Protein AF-A0A6B3G4Y6-F1 (afdb_monomer_lite)

Structure (mmCIF, N/CA/C/O backbone):
data_AF-A0A6B3G4Y6-F1
#
_entry.id   AF-A0A6B3G4Y6-F1
#
loop_
_atom_site.group_PDB
_atom_site.id
_atom_site.type_symbol
_atom_site.label_atom_id
_atom_site.label_alt_id
_atom_site.label_comp_id
_atom_site.label_asym_id
_atom_site.label_entity_id
_atom_site.label_seq_id
_atom_site.pdbx_PDB_ins_code
_atom_site.Cartn_x
_atom_site.Cartn_y
_atom_site.Cartn_z
_atom_site.occupancy
_atom_site.B_iso_or_equiv
_atom_site.auth_seq_id
_atom_site.auth_comp_id
_atom_site.auth_asym_id
_atom_site.auth_atom_id
_atom_site.pdbx_PDB_model_num
ATOM 1 N N . LEU A 1 1 ? -12.447 12.272 0.722 1.00 75.44 1 LEU A N 1
ATOM 2 C CA . LEU A 1 1 ? -11.087 12.843 0.602 1.00 75.44 1 LEU A CA 1
ATOM 3 C C . LEU A 1 1 ? -10.198 11.791 -0.046 1.00 75.44 1 LEU A C 1
ATOM 5 O O . LEU A 1 1 ? -10.237 10.657 0.412 1.00 75.44 1 LEU A O 1
ATOM 9 N N . LEU A 1 2 ? -9.455 12.135 -1.100 1.00 83.19 2 LEU A N 1
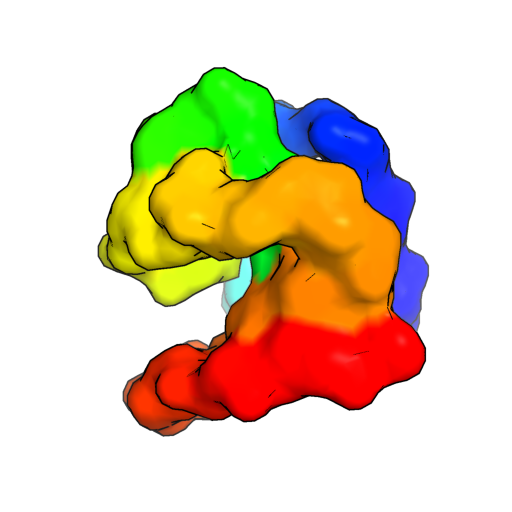ATOM 10 C CA . LEU A 1 2 ? -8.456 11.251 -1.707 1.00 83.19 2 LEU A CA 1
ATOM 11 C C . LEU A 1 2 ? -7.078 11.879 -1.490 1.00 83.19 2 LEU A C 1
ATOM 13 O O . LEU A 1 2 ? -6.860 13.020 -1.892 1.00 83.19 2 LEU A O 1
ATOM 17 N N . LEU A 1 3 ? -6.172 11.147 -0.846 1.00 84.81 3 LEU A N 1
ATOM 18 C CA . LEU A 1 3 ? -4.782 11.553 -0.668 1.00 84.81 3 LEU A CA 1
ATOM 19 C C . LEU A 1 3 ? -3.909 10.694 -1.578 1.00 84.81 3 LEU A C 1
ATOM 21 O O . LEU A 1 3 ? -3.967 9.469 -1.516 1.00 84.81 3 LEU A O 1
ATOM 25 N N . ALA A 1 4 ? -3.108 11.343 -2.415 1.00 85.69 4 ALA A N 1
ATOM 26 C CA . ALA A 1 4 ? -2.154 10.687 -3.295 1.00 85.69 4 ALA A CA 1
ATOM 27 C C . ALA A 1 4 ? -0.765 11.270 -3.041 1.00 85.69 4 ALA A C 1
ATOM 29 O O . ALA A 1 4 ? -0.594 12.487 -2.987 1.00 85.69 4 ALA A O 1
ATOM 30 N N . SER A 1 5 ? 0.224 10.397 -2.885 1.00 85.62 5 SER A N 1
ATOM 31 C CA . SER A 1 5 ? 1.624 10.785 -2.771 1.00 85.62 5 SER A CA 1
ATOM 32 C C . SER A 1 5 ? 2.505 9.740 -3.437 1.00 85.62 5 SER A C 1
ATOM 34 O O . SER A 1 5 ? 2.203 8.551 -3.390 1.00 85.62 5 SER A O 1
ATOM 36 N N . GLN A 1 6 ? 3.605 10.184 -4.044 1.00 83.50 6 GLN A N 1
ATOM 37 C CA . GLN A 1 6 ? 4.624 9.291 -4.606 1.00 83.50 6 GLN A CA 1
ATOM 38 C C . GLN A 1 6 ? 5.516 8.689 -3.520 1.00 83.50 6 GLN A C 1
ATOM 40 O O . GLN A 1 6 ? 6.042 7.593 -3.684 1.00 83.50 6 GLN A O 1
ATOM 45 N N . ARG A 1 7 ? 5.705 9.425 -2.420 1.00 78.75 7 ARG A N 1
ATOM 46 C CA . ARG A 1 7 ? 6.481 8.991 -1.262 1.00 78.75 7 ARG A CA 1
ATOM 47 C C . ARG A 1 7 ? 5.697 9.269 -0.004 1.00 78.75 7 ARG A C 1
ATOM 49 O O . ARG A 1 7 ? 5.099 10.333 0.157 1.00 78.75 7 ARG A O 1
ATOM 56 N N . LEU A 1 8 ? 5.681 8.286 0.867 1.00 73.50 8 LEU A N 1
ATOM 57 C CA . LEU A 1 8 ? 4.851 8.304 2.043 1.00 73.50 8 LEU A CA 1
ATOM 58 C C . LEU A 1 8 ? 5.743 8.484 3.265 1.00 73.50 8 LEU A C 1
ATOM 60 O O . LEU A 1 8 ? 6.718 7.757 3.426 1.00 73.50 8 LEU A O 1
ATOM 64 N N . ASP A 1 9 ? 5.413 9.455 4.106 1.00 80.12 9 ASP A N 1
ATOM 65 C CA . ASP A 1 9 ? 6.031 9.586 5.420 1.00 80.12 9 ASP A CA 1
ATOM 66 C C . ASP A 1 9 ? 5.190 8.774 6.413 1.00 80.12 9 ASP A C 1
ATOM 68 O O . ASP A 1 9 ? 4.006 9.076 6.613 1.00 80.12 9 ASP A O 1
ATOM 72 N N . GLU A 1 10 ? 5.777 7.720 6.987 1.00 75.06 10 GLU A N 1
ATOM 73 C CA . GLU A 1 10 ? 5.099 6.804 7.916 1.00 75.06 10 GLU A CA 1
ATOM 74 C C . GLU A 1 10 ? 4.427 7.559 9.071 1.00 75.06 10 GLU A C 1
ATOM 76 O O . GLU A 1 10 ? 3.284 7.252 9.423 1.00 75.06 10 GLU A O 1
ATOM 81 N N . GLY A 1 11 ? 5.075 8.607 9.597 1.00 79.31 11 GLY A N 1
ATOM 82 C CA . GLY A 1 11 ? 4.551 9.383 10.721 1.00 79.31 11 GLY A CA 1
ATOM 83 C C . GLY A 1 11 ? 3.253 10.119 10.384 1.00 79.31 11 GLY A C 1
ATOM 84 O O . GLY A 1 11 ? 2.320 10.146 11.186 1.00 79.31 11 GLY A O 1
ATOM 85 N N . ARG A 1 12 ? 3.143 10.666 9.166 1.00 79.12 12 ARG A N 1
ATOM 86 C CA . ARG A 1 12 ? 1.925 11.365 8.715 1.00 79.12 12 ARG A CA 1
ATOM 87 C C . ARG A 1 12 ? 0.780 10.402 8.434 1.00 79.12 12 ARG A C 1
ATOM 89 O O . ARG A 1 12 ? -0.380 10.735 8.660 1.00 79.12 12 ARG A O 1
ATOM 96 N N . MET A 1 13 ? 1.094 9.214 7.934 1.00 78.56 13 MET A N 1
ATOM 97 C CA . MET A 1 13 ? 0.081 8.222 7.585 1.00 78.56 13 MET A CA 1
ATOM 98 C C . MET A 1 13 ? -0.547 7.549 8.782 1.00 78.56 13 MET A C 1
ATOM 100 O O . MET A 1 13 ? -1.753 7.315 8.760 1.00 78.56 13 MET A O 1
ATOM 104 N N . HIS A 1 14 ? 0.228 7.307 9.835 1.00 82.44 14 HIS A N 1
ATOM 105 C CA . HIS A 1 14 ? -0.317 6.759 11.068 1.00 82.44 14 HIS A CA 1
ATOM 106 C C . HIS A 1 14 ? -1.410 7.662 11.664 1.00 82.44 14 HIS A C 1
ATOM 108 O O . HIS A 1 14 ? -2.432 7.186 12.147 1.00 82.44 14 HIS A O 1
ATOM 114 N N . GLN A 1 15 ? -1.254 8.982 11.544 1.00 83.69 15 GLN A N 1
ATOM 115 C CA . GLN A 1 15 ? -2.231 9.948 12.051 1.00 83.69 15 GLN A CA 1
ATOM 116 C C . GLN A 1 15 ? -3.523 10.013 11.216 1.00 83.69 15 GLN A C 1
ATOM 118 O O . GLN A 1 15 ? -4.570 10.432 11.710 1.00 83.69 15 GLN A O 1
ATOM 123 N N . LEU A 1 16 ? -3.460 9.589 9.951 1.00 81.94 16 LEU A N 1
ATOM 124 C CA . LEU A 1 16 ? -4.583 9.595 9.010 1.00 81.94 16 LEU A CA 1
ATOM 125 C C . LEU A 1 16 ? -5.258 8.224 8.881 1.00 81.94 16 LEU A C 1
ATOM 127 O O . LEU A 1 16 ? -6.395 8.151 8.426 1.00 81.94 16 LEU A O 1
ATOM 131 N N . GLU A 1 17 ? -4.588 7.154 9.305 1.00 80.06 17 GLU A N 1
ATOM 132 C CA . GLU A 1 17 ? -5.025 5.762 9.187 1.00 80.06 17 GLU A CA 1
ATOM 133 C C . GLU A 1 17 ? -6.459 5.520 9.669 1.00 80.06 17 GLU A C 1
ATOM 135 O O . GLU A 1 17 ? -7.233 4.875 8.964 1.00 80.06 17 GLU A O 1
ATOM 140 N N . SER A 1 18 ? -6.842 6.075 10.82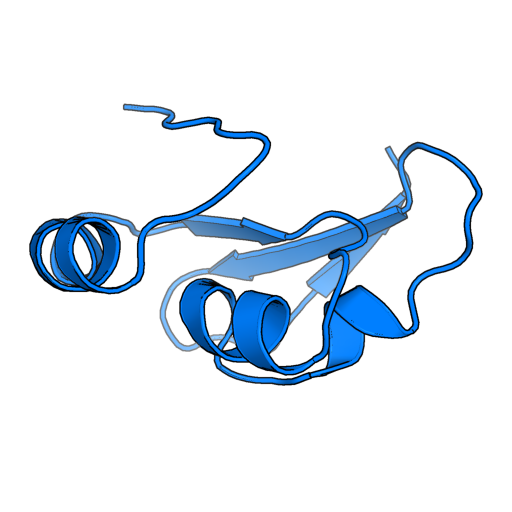1 1.00 84.06 18 SER A N 1
ATOM 141 C CA . SER A 1 18 ? -8.180 5.881 11.398 1.00 84.06 18 SER A CA 1
ATOM 142 C C . SER A 1 18 ? -9.313 6.499 10.572 1.00 84.06 18 SER A C 1
ATOM 144 O O . SER A 1 18 ? -10.472 6.130 10.751 1.00 84.06 18 SER A O 1
ATOM 146 N N . HIS A 1 19 ? -8.994 7.414 9.655 1.00 84.31 19 HIS A N 1
ATOM 147 C CA . HIS A 1 19 ? -9.963 8.137 8.831 1.00 84.31 19 HIS A CA 1
ATOM 148 C C . HIS A 1 19 ? -10.000 7.642 7.376 1.00 84.31 19 HIS A C 1
ATOM 150 O O . HIS A 1 19 ? -10.791 8.143 6.574 1.00 84.31 19 HIS A O 1
ATOM 156 N N . LEU A 1 20 ? -9.146 6.682 7.005 1.00 85.06 20 LEU A N 1
ATOM 157 C CA . LEU A 1 20 ? -9.036 6.171 5.640 1.00 85.06 20 LEU A CA 1
ATOM 158 C C . LEU A 1 20 ? -9.716 4.803 5.519 1.00 85.06 20 LEU A C 1
ATOM 160 O O . LEU A 1 20 ? -9.163 3.781 5.913 1.00 85.06 20 LEU A O 1
ATOM 164 N N . SER A 1 21 ? -10.906 4.775 4.914 1.00 88.69 21 SER A N 1
ATOM 165 C CA . SER A 1 21 ? -11.646 3.527 4.657 1.00 88.69 21 SER A CA 1
ATOM 166 C C . SER A 1 21 ? -11.042 2.688 3.529 1.00 88.69 21 SER A C 1
ATOM 168 O O . SER A 1 21 ? -11.188 1.468 3.522 1.00 88.69 21 SER A O 1
ATOM 170 N N . TYR A 1 22 ? -10.347 3.336 2.591 1.00 90.38 22 TYR A N 1
ATOM 171 C CA . TYR A 1 22 ? -9.737 2.688 1.436 1.00 90.38 22 TYR A CA 1
ATOM 172 C C . TYR A 1 22 ? -8.289 3.116 1.280 1.00 90.38 22 TYR A C 1
ATOM 174 O O . TYR A 1 22 ? -7.940 4.285 1.467 1.00 90.38 22 TYR A O 1
ATOM 182 N N . ARG A 1 23 ? -7.452 2.161 0.888 1.00 91.25 23 ARG A N 1
ATOM 183 C CA . ARG A 1 23 ? -6.036 2.364 0.598 1.00 91.25 23 ARG A CA 1
ATOM 184 C C . ARG A 1 23 ? -5.709 1.720 -0.734 1.00 91.25 23 ARG A C 1
ATOM 186 O O . ARG A 1 23 ? -6.022 0.553 -0.954 1.00 91.25 23 ARG A O 1
ATOM 193 N N . ILE A 1 24 ? -5.082 2.492 -1.611 1.00 92.19 24 ILE A N 1
ATOM 194 C CA . ILE A 1 24 ? -4.624 2.023 -2.915 1.00 92.19 24 ILE A CA 1
ATOM 195 C C . ILE A 1 24 ? -3.101 2.073 -2.904 1.00 92.19 24 ILE A C 1
ATOM 197 O O . ILE A 1 24 ? -2.517 3.143 -2.744 1.00 92.19 24 ILE A O 1
ATOM 201 N N . GLY A 1 25 ? -2.466 0.913 -3.051 1.00 92.81 25 GLY A N 1
ATOM 202 C CA . GLY A 1 25 ? -1.020 0.787 -3.194 1.00 92.81 25 GLY A CA 1
ATOM 203 C C . GLY A 1 25 ? -0.670 0.397 -4.622 1.00 92.81 25 GLY A C 1
ATOM 204 O O . GLY A 1 25 ? -1.004 -0.701 -5.062 1.00 92.81 25 GLY A O 1
ATOM 205 N N . LEU A 1 26 ? -0.004 1.295 -5.344 1.00 94.00 26 LEU A N 1
ATOM 206 C CA . LEU A 1 26 ? 0.687 0.953 -6.590 1.00 94.00 26 LEU A CA 1
ATOM 207 C C . LEU A 1 26 ? 2.074 0.383 -6.266 1.00 94.00 26 LEU A C 1
ATOM 209 O O . LEU A 1 26 ? 2.441 0.273 -5.096 1.00 94.00 26 LEU A O 1
ATOM 213 N N . ARG A 1 27 ? 2.853 0.037 -7.296 1.00 94.38 27 ARG A N 1
ATOM 214 C CA . ARG A 1 27 ? 4.228 -0.443 -7.115 1.00 94.38 27 ARG A CA 1
ATOM 215 C C . ARG A 1 27 ? 5.044 0.523 -6.244 1.00 94.38 27 ARG A C 1
ATOM 217 O O . ARG A 1 27 ? 5.238 1.676 -6.624 1.00 94.38 27 ARG A O 1
ATOM 224 N N . THR A 1 28 ? 5.524 0.039 -5.100 1.00 92.62 28 THR A N 1
ATOM 225 C CA . THR A 1 28 ? 6.352 0.812 -4.159 1.00 92.62 28 THR A CA 1
ATOM 226 C C . THR A 1 28 ? 7.843 0.654 -4.461 1.00 92.62 28 THR A C 1
ATOM 228 O O . THR A 1 28 ? 8.248 -0.265 -5.178 1.00 92.62 28 THR A O 1
ATOM 231 N N . PHE A 1 29 ? 8.685 1.533 -3.907 1.00 90.69 29 PHE A N 1
ATOM 232 C CA . PHE A 1 29 ? 10.142 1.439 -4.064 1.00 90.69 29 PHE A CA 1
ATOM 233 C C . PHE A 1 29 ? 10.763 0.425 -3.102 1.00 90.69 29 PHE A C 1
ATOM 235 O O . PHE A 1 29 ? 11.851 -0.082 -3.363 1.00 90.69 29 PHE A O 1
ATOM 242 N N . SER A 1 30 ? 10.079 0.118 -1.995 1.00 92.00 30 SER A N 1
ATOM 243 C CA . SER A 1 30 ? 10.515 -0.892 -1.031 1.00 92.00 30 SER A CA 1
ATOM 244 C C . SER A 1 30 ? 9.354 -1.684 -0.426 1.00 92.00 30 SER A C 1
ATOM 246 O O . SER A 1 30 ? 8.199 -1.243 -0.407 1.00 92.00 30 SER A O 1
ATOM 248 N N . ALA A 1 31 ? 9.680 -2.850 0.138 1.00 92.69 31 ALA A N 1
ATOM 249 C CA . ALA A 1 31 ? 8.746 -3.662 0.916 1.00 92.69 31 ALA A CA 1
ATOM 250 C C . ALA A 1 31 ? 8.289 -2.969 2.216 1.00 92.69 31 ALA A C 1
ATOM 252 O O . ALA A 1 31 ? 7.203 -3.263 2.713 1.00 92.69 31 ALA A O 1
ATOM 253 N N . MET A 1 32 ? 9.095 -2.059 2.780 1.00 91.38 32 MET A N 1
ATOM 254 C CA . MET A 1 32 ? 8.715 -1.283 3.969 1.00 91.38 32 MET A CA 1
ATOM 255 C C . MET A 1 32 ? 7.599 -0.287 3.651 1.00 91.38 32 MET A C 1
ATOM 257 O O . MET A 1 32 ? 6.584 -0.285 4.339 1.00 91.38 32 MET A O 1
ATOM 261 N N . GLU A 1 33 ? 7.715 0.458 2.548 1.00 89.69 33 GLU A N 1
ATOM 262 C CA . GLU A 1 33 ? 6.658 1.377 2.098 1.00 89.69 33 GLU A CA 1
ATOM 263 C C . GLU A 1 33 ? 5.329 0.646 1.857 1.00 89.69 33 GLU A C 1
ATOM 265 O O . GLU A 1 33 ? 4.266 1.130 2.249 1.00 89.69 33 GLU A O 1
ATOM 270 N N . SER A 1 34 ? 5.383 -0.555 1.270 1.00 92.00 34 SER A N 1
ATOM 271 C CA . SER A 1 34 ? 4.191 -1.389 1.081 1.00 92.00 34 SER A CA 1
ATOM 272 C C . SER A 1 34 ? 3.549 -1.765 2.420 1.00 92.00 34 SER A C 1
ATOM 274 O O . SER A 1 34 ? 2.329 -1.661 2.566 1.00 92.00 34 SER A O 1
ATOM 276 N N . ARG A 1 35 ? 4.348 -2.132 3.432 1.00 90.94 35 ARG A N 1
ATOM 277 C CA . ARG A 1 35 ? 3.832 -2.426 4.779 1.00 90.94 35 ARG A CA 1
ATOM 278 C C . ARG A 1 35 ? 3.210 -1.197 5.440 1.00 90.94 35 ARG A C 1
ATOM 280 O O . ARG A 1 35 ? 2.149 -1.336 6.036 1.00 90.94 35 ARG A O 1
ATOM 287 N N . GLY A 1 36 ? 3.799 -0.013 5.278 1.00 87.69 36 GLY A N 1
ATOM 288 C CA . GLY A 1 36 ? 3.253 1.231 5.831 1.00 87.69 36 GLY A CA 1
ATOM 289 C C . GLY A 1 36 ? 1.875 1.614 5.267 1.00 87.69 36 GLY A C 1
ATOM 290 O O . GLY A 1 36 ? 1.054 2.191 5.977 1.00 87.69 36 GLY A O 1
ATOM 291 N N . VAL A 1 37 ? 1.581 1.270 4.005 1.00 87.75 37 VAL A N 1
ATOM 292 C CA . VAL A 1 37 ? 0.273 1.556 3.380 1.00 87.75 37 VAL A CA 1
ATOM 293 C C . VAL A 1 37 ? -0.710 0.404 3.552 1.00 87.75 37 VAL A C 1
ATOM 295 O O . VAL A 1 37 ? -1.860 0.620 3.929 1.00 87.75 37 VAL A O 1
ATOM 298 N N . LEU A 1 38 ? -0.287 -0.814 3.215 1.00 89.25 38 LEU A N 1
ATOM 299 C CA . LEU A 1 38 ? -1.165 -1.969 3.037 1.00 89.25 38 LEU A CA 1
ATOM 300 C C . LEU A 1 38 ? -1.076 -2.979 4.190 1.00 89.25 38 LEU A C 1
ATOM 302 O O . LEU A 1 38 ? -1.981 -3.799 4.359 1.00 89.25 38 LEU A O 1
ATOM 306 N N . GLY A 1 39 ? -0.018 -2.926 5.001 1.00 89.00 39 GLY A N 1
ATOM 307 C CA . GLY A 1 39 ? 0.292 -3.910 6.046 1.00 89.00 39 GLY A CA 1
ATOM 308 C C . GLY A 1 39 ? 1.042 -5.151 5.547 1.00 89.00 39 GLY A C 1
ATOM 309 O O . GLY A 1 39 ? 1.452 -5.977 6.355 1.00 89.00 39 GLY A O 1
ATOM 310 N N . VAL A 1 40 ? 1.261 -5.278 4.236 1.00 92.12 40 VAL A N 1
ATOM 311 C CA . VAL A 1 40 ? 1.951 -6.411 3.587 1.00 92.12 40 VAL A CA 1
ATOM 312 C C . VAL A 1 40 ? 3.026 -5.895 2.625 1.00 92.12 40 VAL A C 1
ATOM 314 O O . VAL A 1 40 ? 2.914 -4.756 2.170 1.00 92.12 40 VAL A O 1
ATOM 317 N N . PRO A 1 41 ? 4.077 -6.670 2.304 1.00 95.00 41 PRO A N 1
ATOM 318 C CA . PRO A 1 41 ? 5.144 -6.240 1.392 1.00 95.00 41 PRO A CA 1
ATOM 319 C C . PRO A 1 41 ? 4.781 -6.320 -0.106 1.00 95.00 41 PRO A C 1
ATOM 321 O O . PRO A 1 41 ? 5.551 -5.846 -0.939 1.00 95.00 41 PRO A O 1
ATOM 324 N N . ASP A 1 42 ? 3.625 -6.889 -0.445 1.00 93.38 42 ASP A N 1
ATOM 325 C CA . ASP A 1 42 ? 3.266 -7.366 -1.786 1.00 93.38 42 ASP A CA 1
ATOM 326 C C . ASP A 1 42 ? 3.273 -6.293 -2.887 1.00 93.38 42 ASP A C 1
ATOM 328 O O . ASP A 1 42 ? 3.474 -6.619 -4.059 1.00 93.38 42 ASP A O 1
ATOM 332 N N . ALA A 1 43 ? 3.073 -5.009 -2.560 1.00 93.38 43 ALA A N 1
ATOM 333 C CA . ALA A 1 43 ? 3.085 -3.951 -3.571 1.00 93.38 43 ALA A CA 1
ATOM 334 C C . ALA A 1 43 ? 4.479 -3.712 -4.167 1.00 93.38 43 ALA A C 1
ATOM 336 O O . ALA A 1 43 ? 4.584 -3.252 -5.302 1.00 93.38 43 ALA A O 1
ATOM 337 N N . TYR A 1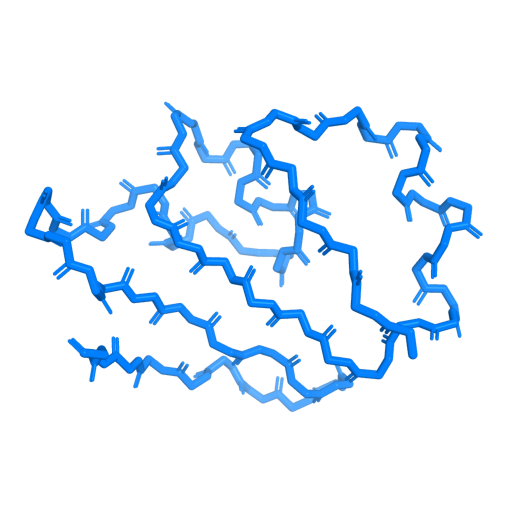 44 ? 5.550 -4.069 -3.456 1.00 93.38 44 TYR A N 1
ATOM 338 C CA . TYR A 1 44 ? 6.913 -3.989 -3.987 1.00 93.38 44 TYR A CA 1
ATOM 339 C C . TYR A 1 44 ? 7.151 -4.996 -5.125 1.00 93.38 44 TYR A C 1
ATOM 341 O O . TYR A 1 44 ? 7.880 -4.715 -6.076 1.00 93.38 44 TYR A O 1
ATOM 349 N N . GLU A 1 45 ? 6.491 -6.152 -5.061 1.00 93.62 45 GLU A N 1
ATOM 350 C CA . GLU A 1 45 ? 6.627 -7.233 -6.044 1.00 93.62 45 GLU A CA 1
ATOM 351 C C . GLU A 1 45 ? 5.736 -7.041 -7.279 1.00 93.62 45 GLU A C 1
ATOM 353 O O . GLU A 1 45 ? 5.781 -7.833 -8.224 1.00 93.62 45 GLU A O 1
ATOM 358 N N . LEU A 1 46 ? 4.923 -5.979 -7.311 1.00 93.75 46 LEU A N 1
ATOM 359 C CA . LEU A 1 46 ? 4.081 -5.686 -8.463 1.00 93.75 46 LEU A CA 1
ATOM 360 C C . LEU A 1 46 ? 4.926 -5.492 -9.735 1.00 93.75 46 LEU A C 1
ATOM 362 O O . LEU A 1 46 ? 6.000 -4.881 -9.689 1.00 93.75 46 LEU A O 1
ATOM 366 N N . PRO A 1 47 ? 4.439 -5.952 -10.905 1.00 93.31 47 PRO A N 1
ATOM 367 C CA . PRO A 1 47 ? 5.102 -5.711 -12.182 1.00 93.31 47 PRO A CA 1
ATOM 368 C C . PRO A 1 47 ? 5.387 -4.224 -12.407 1.00 93.31 47 PRO A C 1
ATOM 370 O O . PRO A 1 47 ? 4.625 -3.365 -11.974 1.00 93.31 47 PRO A O 1
ATOM 373 N N . ALA A 1 48 ? 6.464 -3.910 -13.131 1.00 89.94 48 ALA A N 1
ATOM 374 C CA . ALA A 1 48 ? 6.817 -2.523 -13.458 1.00 89.94 48 ALA A CA 1
ATOM 375 C C . ALA A 1 48 ? 5.831 -1.882 -14.452 1.00 89.94 48 ALA A C 1
ATOM 377 O O . ALA A 1 48 ? 5.910 -0.686 -14.722 1.00 89.94 48 ALA A O 1
ATOM 378 N N . ALA A 1 49 ? 4.911 -2.679 -15.004 1.00 91.31 49 ALA A N 1
ATOM 379 C CA . ALA A 1 49 ? 3.862 -2.194 -15.876 1.00 91.31 49 ALA A CA 1
ATOM 380 C C . ALA A 1 49 ? 2.925 -1.242 -15.106 1.00 91.31 49 ALA A C 1
ATOM 382 O O . ALA A 1 49 ? 2.419 -1.618 -14.038 1.00 91.31 49 ALA A O 1
ATOM 383 N N . PRO A 1 50 ? 2.657 -0.042 -15.651 1.00 91.44 50 PRO A N 1
ATOM 384 C CA . PRO A 1 50 ? 1.748 0.907 -15.027 1.00 91.44 50 PRO A CA 1
ATOM 385 C C . PRO A 1 50 ? 0.346 0.304 -14.877 1.00 91.44 50 PRO A C 1
ATOM 387 O O . PRO A 1 50 ? -0.046 -0.602 -15.616 1.00 91.44 50 PRO A O 1
ATOM 390 N N . GLY A 1 51 ? -0.393 0.801 -13.886 1.00 91.88 51 GLY A N 1
ATOM 391 C CA . GLY A 1 51 ? -1.757 0.362 -13.586 1.00 91.88 51 GLY A CA 1
ATOM 392 C C . GLY A 1 51 ? -1.855 -0.843 -12.648 1.00 91.88 51 GLY A C 1
ATOM 393 O O . GLY A 1 51 ? -2.936 -1.093 -12.129 1.00 91.88 51 GLY A O 1
ATOM 394 N N . SER A 1 52 ? -0.763 -1.563 -12.366 1.00 94.75 52 SER A N 1
ATOM 395 C CA . SER A 1 52 ? -0.775 -2.665 -11.389 1.00 94.75 52 SER A CA 1
ATOM 396 C C . SER A 1 52 ? -0.850 -2.134 -9.953 1.00 94.75 52 SER A C 1
ATOM 398 O O . SER A 1 52 ? -0.029 -1.300 -9.563 1.00 94.75 52 SER A O 1
ATOM 400 N N . GLY A 1 53 ? -1.787 -2.644 -9.152 1.00 95.12 53 GLY A N 1
ATOM 401 C CA . GLY A 1 53 ? -1.970 -2.187 -7.775 1.00 95.12 53 GLY A CA 1
ATOM 402 C C . GLY A 1 53 ? -2.762 -3.141 -6.887 1.00 95.12 53 GLY A C 1
ATOM 403 O O . GLY A 1 53 ? -3.304 -4.152 -7.340 1.00 95.12 53 GLY A O 1
ATOM 404 N N . TYR A 1 54 ? -2.836 -2.781 -5.609 1.00 95.44 54 TYR A N 1
ATOM 405 C CA . TYR A 1 54 ? -3.695 -3.402 -4.610 1.00 95.44 54 TYR A CA 1
ATOM 406 C C . TYR A 1 54 ? -4.649 -2.379 -4.004 1.00 95.44 54 TYR A C 1
ATOM 408 O O . TYR A 1 54 ? -4.260 -1.250 -3.700 1.00 95.44 54 TYR A O 1
ATOM 416 N N . LEU A 1 55 ? -5.891 -2.799 -3.798 1.00 94.25 55 LEU A N 1
ATOM 417 C CA . LEU A 1 55 ? -6.903 -2.086 -3.036 1.00 94.25 55 LEU A CA 1
ATOM 418 C C . LEU A 1 55 ? -7.104 -2.806 -1.701 1.00 94.25 55 LEU A C 1
ATOM 420 O O . LEU A 1 55 ? -7.344 -4.013 -1.671 1.00 94.25 55 LEU A O 1
ATOM 424 N N . LYS A 1 56 ? -7.039 -2.055 -0.606 1.00 92.25 56 LYS A N 1
ATOM 425 C CA . LYS A 1 56 ? -7.416 -2.503 0.734 1.00 92.25 56 LYS A CA 1
ATOM 426 C C . LYS A 1 56 ? -8.618 -1.692 1.206 1.00 92.25 56 LYS A C 1
ATOM 428 O O . LYS A 1 56 ? -8.538 -0.465 1.277 1.00 92.25 56 LYS A O 1
ATOM 433 N N . SER A 1 57 ? -9.711 -2.383 1.510 1.00 91.12 57 SER A N 1
ATOM 434 C CA . SER A 1 57 ? -10.958 -1.819 2.032 1.00 91.12 57 SER A CA 1
ATOM 435 C C . SER A 1 57 ? -11.100 -2.221 3.500 1.00 91.12 57 SER A C 1
ATOM 437 O O . SER A 1 57 ? -11.333 -3.386 3.812 1.00 91.12 57 SER A O 1
ATOM 439 N N . GLY A 1 58 ? -10.870 -1.288 4.425 1.00 84.44 58 GLY A N 1
ATOM 440 C CA . GLY A 1 58 ? -10.899 -1.565 5.865 1.00 84.44 58 GLY A CA 1
ATOM 441 C C . GLY A 1 58 ? -9.995 -2.735 6.296 1.00 84.44 58 GLY A C 1
ATOM 442 O O . GLY A 1 58 ? -8.771 -2.683 6.142 1.00 84.44 58 GLY A O 1
ATOM 443 N N . VAL A 1 59 ? -10.615 -3.775 6.862 1.00 80.50 59 VAL A N 1
ATOM 444 C CA . VAL A 1 59 ? -9.983 -5.028 7.334 1.00 80.50 59 VAL A CA 1
ATOM 445 C C . VAL A 1 59 ? -10.121 -6.192 6.345 1.00 80.50 59 VAL A C 1
ATOM 447 O O . VAL A 1 59 ? -9.710 -7.309 6.651 1.00 80.50 59 VAL A O 1
ATOM 450 N N . GLU A 1 60 ? -10.683 -5.951 5.162 1.00 85.00 60 GLU A N 1
ATOM 451 C CA . GLU A 1 60 ? -10.825 -6.978 4.132 1.00 85.00 60 GLU A CA 1
ATOM 452 C C . GLU A 1 60 ? -9.474 -7.371 3.517 1.00 85.00 60 GLU A C 1
ATOM 454 O O . GLU A 1 60 ? -8.461 -6.667 3.630 1.00 85.00 60 GLU A O 1
ATOM 459 N N . ALA A 1 61 ? -9.470 -8.524 2.845 1.00 88.19 61 ALA A N 1
ATOM 460 C CA . ALA A 1 61 ? -8.317 -9.000 2.097 1.00 88.19 61 ALA A CA 1
ATOM 461 C C . ALA A 1 61 ? -7.931 -8.020 0.976 1.00 88.19 61 ALA A C 1
ATOM 463 O O . ALA A 1 61 ? -8.772 -7.322 0.403 1.00 88.19 61 ALA A O 1
ATOM 464 N N . LEU A 1 62 ? -6.640 -7.989 0.633 1.00 92.56 62 LEU A N 1
ATOM 465 C CA . LEU A 1 62 ? -6.163 -7.159 -0.467 1.00 92.56 62 LEU A CA 1
ATOM 466 C C . LEU A 1 62 ? -6.729 -7.649 -1.799 1.00 92.56 62 LEU A C 1
ATOM 468 O O . LEU A 1 62 ? -6.597 -8.818 -2.158 1.00 92.56 62 LEU A O 1
ATOM 472 N N . THR A 1 63 ? -7.279 -6.721 -2.573 1.00 94.31 63 THR A N 1
ATOM 473 C CA . THR A 1 63 ? -7.741 -6.986 -3.933 1.00 94.31 63 THR A CA 1
ATOM 474 C C . THR A 1 63 ? -6.697 -6.495 -4.923 1.00 94.31 63 THR A C 1
ATOM 476 O O . THR A 1 63 ? -6.425 -5.297 -5.005 1.00 94.31 63 THR A O 1
ATOM 479 N N . ARG A 1 64 ? -6.099 -7.412 -5.688 1.00 93.75 64 ARG A N 1
ATOM 480 C CA . ARG A 1 64 ? -5.194 -7.056 -6.787 1.00 93.75 64 ARG A CA 1
ATOM 481 C C . ARG A 1 64 ? -6.001 -6.545 -7.973 1.00 93.75 64 ARG A C 1
ATOM 483 O O . ARG A 1 64 ? -6.973 -7.181 -8.370 1.00 93.75 64 ARG A O 1
ATOM 490 N N . PHE A 1 65 ? -5.569 -5.444 -8.573 1.00 94.50 65 PHE A N 1
ATOM 491 C CA . PHE A 1 65 ? -6.207 -4.888 -9.761 1.00 94.50 65 PHE A CA 1
ATOM 492 C C . PHE A 1 65 ? -5.180 -4.422 -10.798 1.00 94.50 65 PHE A C 1
ATOM 494 O O . PHE A 1 65 ? -3.978 -4.307 -10.526 1.00 94.50 65 PHE A O 1
ATOM 501 N N . ARG A 1 66 ? -5.685 -4.158 -12.004 1.00 92.50 66 ARG A N 1
ATOM 502 C CA . ARG A 1 66 ? -4.978 -3.466 -13.078 1.00 92.50 66 ARG A CA 1
ATOM 503 C C . ARG A 1 66 ? -5.891 -2.373 -13.633 1.00 92.50 66 ARG A C 1
ATOM 505 O O . ARG A 1 66 ? -7.002 -2.695 -14.045 1.00 92.50 66 ARG A O 1
ATOM 512 N N . ALA A 1 67 ? -5.435 -1.125 -13.571 1.00 85.06 67 ALA A N 1
ATOM 513 C CA . ALA A 1 67 ? -6.116 0.046 -14.126 1.00 85.06 67 ALA A CA 1
ATOM 514 C C . ALA A 1 67 ? -5.809 0.243 -15.616 1.00 85.06 67 ALA A C 1
ATOM 516 O O . ALA A 1 67 ? -4.716 -0.194 -16.054 1.00 85.06 67 ALA A O 1
#

Sequence (67 aa):
LLLASQRLDEGRMHQLESHLSYRIGLRTFSAMESRGVLGVPDAYELPAAPGSGYLKSGVEALTRFRA

Radius of gyration: 11.16 Å; chains: 1; bounding box: 22×22×28 Å

pLDDT: mean 88.36, std 5.68, range [73.5, 95.44]

Foldseek 3Di:
DDDDDLDDDLVVLVVCVVVDQKFKAAQHPFLVRCCSGPVGSVNVVFDPDPQWIWMDGHPDDIDTGGD

Secondary structure (DSSP, 8-state):
-----SS--HHHHHHHGGG-SEEEEE--SSHHHHHHHHSSSGGGGS-SSTTEEEEEETTSPPEEEE-

=== Feature glossary ===
The record interleaves many kinds of information about one protein. Here is each kind framed as the question it answers.

Q: What known structures does this most resemble?
A: Structural nearest neighbors (via Foldseek easy-search vs the PDB). Reported per hit: target PDB id, E-value, and alignment TM-score. A TM-score above ~0.5 is the conventional threshold for 'same fold'.

Q: Where is each b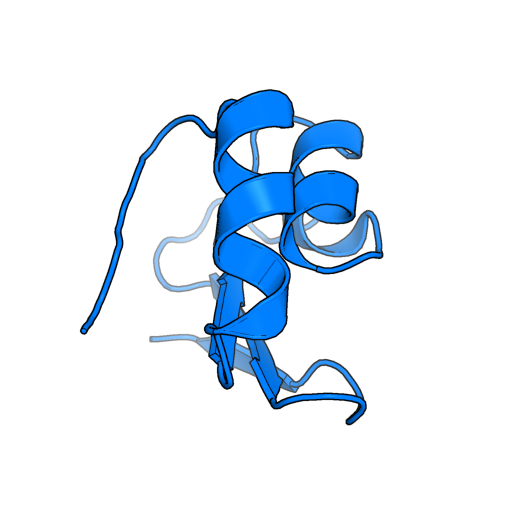ackbone atom in 3D?
A: The mmCIF table is the protein's shape written out atom by atom. For each backbone N, Cα, C, and carbonyl O, it records an (x, y, z) coordinate triple in Å plus the residue type, chain letter, and residue number.

Q: What are the backbone torsion angles?
A: The φ/ψ torsion pair specifies the backbone conformation at each residue. φ rotates about the N–Cα bond, ψ about the Cα–C bond. Steric clashes forbid most of the (φ, ψ) plane — the allowed regions (α-helix basin, β-sheet basin, left-handed helix) are the Ramachandran-allowed regions.

Q: Which residues are buried vs exposed?
A: Solvent-accessible surface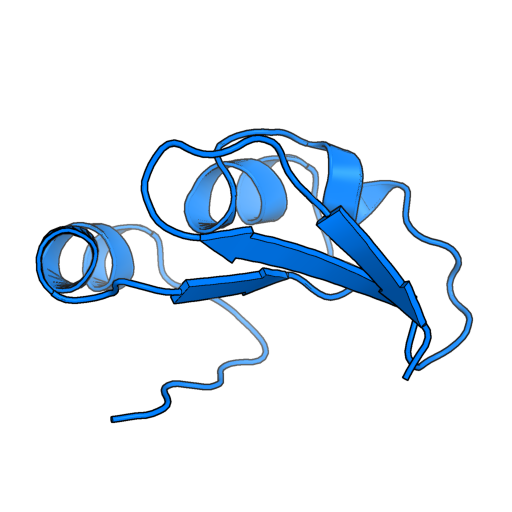 area (SASA) is the area in Å² traced out by the centre of a 1.4 Å probe sphere (a water molecule) rolled over the protein's van der Waals surface (Shrake–Rupley / Lee–Richards construction). Buried residues have near-zero SASA; fully exposed residues can exceed 200 Å². The total SASA scales roughly with the nu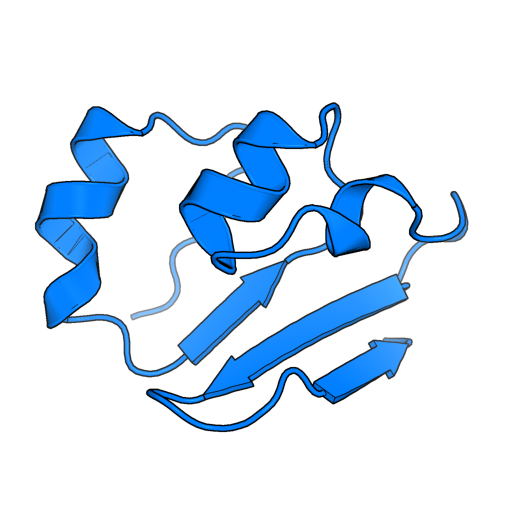mber of surface residues.

Q: How confident is the AlphaFold model at each residue?
A: pLDDT is the predicted lDDT-Cα score: AlphaFold's confidence that the local environment of each residue (all inter-atomic distances within 15 Å) is correctly placed. It is a per-residue number between 0 and 100, with higher meaning more reliable.

Q: What does the local fold look like, residue by residue?
A: 3Di is Foldseek's structural alphabet. Each residue is assigned one of twenty discrete states based on how its Cα sits relative to its spatial (not sequential) neighbors. Aligning 3Di strings finds structural homologs roughly as well as full 3D superposition, but orders of magnitude faster.

Q: How big and how compact is the whole molecule?
A: Radius of gyration (Rg) is the root-mean-square distance of Cα atoms from their centroid — a single number for overall size and compactness. A globular domain of N residues has Rg ≈ 2.2·N^0.38 Å; an extended or disordered chain has a much larger Rg. The Cα contact count is the number of residue pairs whose Cα atoms are within 8 Å and are more than four positions apart in sequence — a standard proxy for tertiary packing density. The bounding box is the smallest axis-aligned box enclosing all Cα atoms.

Q: Which residues are in helices, strands, or loops?
A: DSSP 8-state secondary structure assigns each residue one of H (α-helix), G (3₁₀-helix), I (π-helix), E (extended β-strand), B (isolated β-bridge), T (hydrogen-bonded turn), S (bend), or '-' (coil). The assignment is computed from backbone hydrogen-bond geometry via the Kabsch–Sander algorithm.

Q: How mobile is each atom in the crystal?
A: Crystallographic B-factors measure how much each atom's electron density is smeared out, in Å². They rise in mobile loops and surface residues and fall in the buried interior. In AlphaFold models this column is repurposed to hold pLDDT instead.

Q: What if only a Cα trace is available?
A: P-SEA three-state annotation labels each residue as helix, strand, or coil based purely on the geometry of the Cα trace. It serves as a fallback when the full backbone (and thus DSSP) is unavailable.

Q: What family and function is it annotated with?
A: Database cross-references. InterPro integrates a dozen domain/family signature databases into unified entries with residue-range hits. GO terms attach function/process/location labels with evidence codes. CATH codes position the fold in a four-level structural taxonomy. Organism is the NCBI-taxonomy species name.

Q: Are the domains correctly placed relative to each other?
A: Predicted Aligned Error (PAE) is an AlphaFold confidence matrix: entry (i, j) is the expected error in the position of residue j, in ångströms, when the prediction is superimposed on the true structure at residue i. Low PAE within a block of residues means that block is internally rigid and well-predicted; high PAE between two blocks means their relative placement is uncertain even if each block individually is confident.

Q: What do the diagnostic plots show?
A: Three diagnostic plots accompany the record. The Cα contact map visualizes the tertiary structure as a 2D adjacency matrix (8 Å cutoff, sequence-local contacts suppressed). The Ramachandran plot shows the distribution of backbone (φ, ψ) torsions, with points in the α and β basins reflecting secondary structure content. The PAE plot shows AlphaFold's inter-residue confidence as a color matrix.

Q: What is the amino-acid chain?
A: Primary structure: the covalent order of the twenty standard amino acids along the backbone. Two proteins with the same sequence will (almost always) fold to the same structure; two with 30% identity often share a fold but not the details.

Q: What do the rendered images show?
A: The six renders are orthographic views along the three Cartesian axes in both directions. Representation (cartoon, sticks, or surface) and color scheme (sequence-rainbow or by-chain) vary across proteins so the training set covers all the common visualization conventions.